Protein AF-A0A0Q4KKJ5-F1 (afdb_monomer_lite)

Structure (mmCIF, N/CA/C/O backbone):
data_AF-A0A0Q4KKJ5-F1
#
_entry.id   AF-A0A0Q4KKJ5-F1
#
loop_
_atom_site.group_PDB
_atom_site.id
_atom_site.type_symbol
_atom_site.label_atom_id
_atom_site.label_alt_id
_atom_site.label_comp_id
_atom_site.label_asym_id
_atom_site.label_entity_id
_atom_site.label_seq_id
_atom_site.pdbx_PDB_ins_code
_atom_site.Cartn_x
_atom_site.Cartn_y
_atom_site.Cartn_z
_atom_site.occupancy
_atom_site.B_iso_or_equiv
_atom_site.auth_seq_id
_atom_site.auth_comp_id
_atom_site.auth_asym_id
_atom_site.auth_atom_id
_atom_site.pdbx_PDB_model_num
ATOM 1 N N . MET A 1 1 ? 3.732 -18.019 -39.339 1.00 40.38 1 MET A N 1
ATOM 2 C CA . MET A 1 1 ? 4.417 -16.726 -39.129 1.00 40.38 1 MET A CA 1
ATOM 3 C C . MET A 1 1 ? 4.024 -16.210 -37.756 1.00 40.38 1 MET A C 1
ATOM 5 O O . MET A 1 1 ? 2.930 -15.688 -37.598 1.00 40.38 1 MET A O 1
ATOM 9 N N . SER A 1 2 ? 4.866 -16.461 -36.753 1.00 36.72 2 SER A N 1
ATOM 10 C CA . SER A 1 2 ? 4.643 -16.017 -35.375 1.00 36.72 2 SER A CA 1
ATOM 11 C C . SER A 1 2 ? 5.094 -14.571 -35.226 1.00 36.72 2 SER A C 1
ATOM 13 O O . SER A 1 2 ? 6.259 -14.265 -35.467 1.00 36.72 2 SER A O 1
ATOM 15 N N . VAL A 1 3 ? 4.184 -13.688 -34.821 1.00 39.59 3 VAL A N 1
ATOM 16 C CA . VAL A 1 3 ? 4.521 -12.319 -34.426 1.00 39.59 3 VAL A CA 1
ATOM 17 C C . VAL A 1 3 ? 4.654 -12.312 -32.908 1.00 39.59 3 VAL A C 1
ATOM 19 O O . VAL A 1 3 ? 3.668 -12.188 -32.186 1.00 39.59 3 VAL A O 1
ATOM 22 N N . PHE A 1 4 ? 5.883 -12.482 -32.424 1.00 38.00 4 PHE A N 1
ATOM 23 C CA . PHE A 1 4 ? 6.238 -12.168 -31.044 1.00 38.00 4 PHE A CA 1
ATOM 24 C C . PHE A 1 4 ? 6.129 -10.649 -30.868 1.00 38.00 4 PHE A C 1
ATOM 26 O O . PHE A 1 4 ? 7.033 -9.901 -31.240 1.00 38.00 4 PHE A O 1
ATOM 33 N N . ARG A 1 5 ? 5.006 -10.170 -30.324 1.00 43.88 5 ARG A N 1
ATOM 34 C CA . ARG A 1 5 ? 4.955 -8.827 -29.742 1.00 43.88 5 ARG A CA 1
ATOM 35 C C . ARG A 1 5 ? 5.725 -8.887 -28.429 1.00 43.88 5 ARG A C 1
ATOM 37 O O . ARG A 1 5 ? 5.234 -9.428 -27.445 1.00 43.88 5 ARG A O 1
ATOM 44 N N . GLY A 1 6 ? 6.955 -8.385 -28.450 1.00 37.34 6 GLY A N 1
ATOM 45 C CA . GLY A 1 6 ? 7.753 -8.200 -27.248 1.00 37.34 6 GLY A CA 1
ATOM 46 C C . GLY A 1 6 ? 7.023 -7.272 -26.282 1.00 37.34 6 GLY A C 1
ATOM 47 O O . GLY A 1 6 ? 6.896 -6.078 -26.547 1.00 37.34 6 GLY A O 1
ATOM 48 N N . ASN A 1 7 ? 6.555 -7.830 -25.165 1.00 39.09 7 ASN A N 1
ATOM 49 C CA . ASN A 1 7 ? 6.235 -7.067 -23.968 1.00 39.09 7 ASN A CA 1
ATOM 50 C C . ASN A 1 7 ? 7.528 -6.388 -23.504 1.00 39.09 7 ASN A C 1
ATOM 52 O O . ASN A 1 7 ? 8.361 -6.992 -22.831 1.00 39.09 7 ASN A O 1
ATOM 56 N N . ARG A 1 8 ? 7.717 -5.128 -23.900 1.00 41.06 8 ARG A N 1
ATOM 57 C CA . ARG A 1 8 ? 8.654 -4.220 -23.243 1.00 41.06 8 ARG A CA 1
ATOM 58 C C . ARG A 1 8 ? 8.050 -3.859 -21.891 1.00 41.06 8 ARG A C 1
ATOM 60 O O . ARG A 1 8 ? 7.387 -2.838 -21.756 1.00 41.06 8 ARG A O 1
ATOM 67 N N . THR A 1 9 ? 8.263 -4.716 -20.900 1.00 48.25 9 THR A N 1
ATOM 68 C CA . THR A 1 9 ? 8.192 -4.298 -19.504 1.00 48.25 9 THR A CA 1
ATOM 69 C C . THR A 1 9 ? 9.365 -3.343 -19.317 1.00 48.25 9 THR A C 1
ATOM 71 O O . THR A 1 9 ? 10.505 -3.774 -19.154 1.00 48.25 9 THR A O 1
ATOM 74 N N . LEU A 1 10 ? 9.123 -2.040 -19.472 1.00 53.75 10 LEU A N 1
ATOM 75 C CA . LEU A 1 10 ? 10.005 -1.052 -18.868 1.00 53.75 10 LEU A CA 1
ATOM 76 C C . LEU A 1 10 ? 10.024 -1.422 -17.386 1.00 53.75 10 LEU A C 1
ATOM 78 O O . LEU A 1 10 ? 8.970 -1.459 -16.755 1.00 53.75 10 LEU A O 1
ATOM 82 N N . ILE A 1 11 ? 11.185 -1.819 -16.870 1.00 54.94 11 ILE A N 1
ATOM 83 C CA . ILE A 1 11 ? 11.379 -1.914 -15.427 1.00 54.94 11 ILE A CA 1
ATOM 84 C C . ILE A 1 11 ? 11.345 -0.455 -14.972 1.00 54.94 11 ILE A C 1
ATOM 86 O O . ILE A 1 11 ? 12.354 0.243 -15.042 1.00 54.94 11 ILE A O 1
ATOM 90 N N . GLU A 1 12 ? 10.148 0.052 -14.681 1.00 66.44 12 GLU A N 1
ATOM 91 C CA . GLU A 1 12 ? 9.991 1.332 -14.003 1.00 66.44 12 GLU A CA 1
ATOM 92 C C . GLU A 1 12 ? 10.784 1.233 -12.698 1.00 66.44 12 GLU A C 1
ATOM 94 O O . GLU A 1 12 ? 10.789 0.186 -12.044 1.00 66.44 12 GLU A O 1
ATOM 99 N N . SER A 1 13 ? 11.539 2.278 -12.355 1.00 88.44 13 SER A N 1
ATOM 100 C CA . SER A 1 13 ? 12.183 2.310 -11.045 1.00 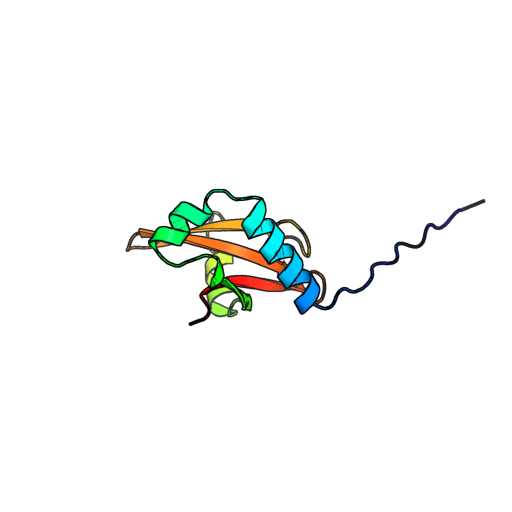88.44 13 SER A CA 1
ATOM 101 C C . SER A 1 13 ? 11.102 2.218 -9.972 1.00 88.44 13 SER A C 1
ATOM 103 O O . SER A 1 13 ? 10.005 2.750 -10.156 1.00 88.44 13 SER A O 1
ATOM 105 N N . VAL A 1 14 ? 11.417 1.581 -8.844 1.00 91.38 14 VAL A N 1
ATOM 106 C CA . VAL A 1 14 ? 10.465 1.457 -7.733 1.00 91.38 14 VAL A CA 1
ATOM 107 C C . VAL A 1 14 ? 9.900 2.821 -7.326 1.00 91.38 14 VAL A C 1
ATOM 109 O O . VAL A 1 14 ? 8.698 2.958 -7.154 1.00 91.38 14 VAL A O 1
ATOM 112 N N . ASP A 1 15 ? 10.725 3.870 -7.313 1.00 90.12 15 ASP A N 1
ATOM 113 C CA . ASP A 1 15 ? 10.278 5.234 -7.009 1.00 90.12 15 ASP A CA 1
ATOM 114 C C . ASP A 1 15 ? 9.214 5.752 -7.990 1.00 90.12 15 ASP A C 1
ATOM 116 O O . ASP A 1 15 ? 8.253 6.404 -7.578 1.00 90.12 15 ASP A O 1
ATOM 120 N N . ALA A 1 16 ? 9.360 5.459 -9.287 1.00 90.62 16 ALA A N 1
ATOM 121 C CA . ALA A 1 16 ? 8.395 5.862 -10.306 1.00 90.62 16 ALA A CA 1
ATOM 122 C C . ALA A 1 16 ? 7.091 5.060 -10.188 1.00 90.62 16 ALA A C 1
ATOM 124 O O . ALA A 1 16 ? 6.006 5.637 -10.277 1.00 90.62 16 ALA A O 1
ATOM 125 N N . GLU A 1 17 ? 7.197 3.756 -9.924 1.00 92.00 17 GLU A N 1
ATOM 126 C CA . GLU A 1 17 ? 6.052 2.875 -9.680 1.00 92.00 17 GLU A CA 1
ATOM 127 C C . GLU A 1 17 ? 5.259 3.334 -8.444 1.00 92.00 17 GLU A C 1
ATOM 129 O O . GLU A 1 17 ? 4.041 3.519 -8.509 1.00 92.00 17 GLU A O 1
ATOM 134 N N . LEU A 1 18 ? 5.945 3.600 -7.331 1.00 91.62 18 LEU A N 1
ATOM 135 C CA . LEU A 1 18 ? 5.335 4.071 -6.088 1.00 91.62 18 LEU A CA 1
ATOM 136 C C . LEU A 1 18 ? 4.691 5.451 -6.252 1.00 91.62 18 LEU A C 1
ATOM 138 O O . LEU A 1 18 ? 3.576 5.660 -5.770 1.00 91.62 18 LEU A O 1
ATOM 142 N N . LEU A 1 19 ? 5.340 6.384 -6.957 1.00 90.94 19 LEU A N 1
ATOM 143 C CA . LEU A 1 19 ? 4.755 7.695 -7.245 1.00 90.94 19 LEU A CA 1
ATOM 144 C C . LEU A 1 19 ? 3.474 7.558 -8.077 1.00 90.94 19 LEU A C 1
ATOM 146 O O . LEU A 1 19 ? 2.459 8.171 -7.747 1.00 90.94 19 LEU A O 1
ATOM 150 N N . HIS A 1 20 ? 3.486 6.702 -9.102 1.00 90.00 20 HIS A N 1
ATOM 151 C CA . HIS A 1 20 ? 2.299 6.424 -9.903 1.00 90.00 20 HIS A CA 1
ATOM 152 C C . HIS A 1 20 ? 1.158 5.850 -9.051 1.00 90.00 20 HIS A C 1
ATOM 154 O O . HIS A 1 20 ? 0.025 6.328 -9.128 1.00 90.00 20 HIS A O 1
ATOM 160 N N . GLN A 1 21 ? 1.443 4.869 -8.189 1.00 89.50 21 GLN A N 1
ATOM 161 C CA . GLN A 1 21 ? 0.422 4.309 -7.301 1.00 89.50 21 GLN A CA 1
ATOM 162 C C . GLN A 1 21 ? -0.086 5.317 -6.271 1.00 89.50 21 GLN A C 1
ATOM 164 O O . GLN A 1 21 ? -1.268 5.291 -5.932 1.00 89.50 21 GLN A O 1
ATOM 169 N N . LEU A 1 22 ? 0.765 6.224 -5.786 1.00 87.88 22 LEU A N 1
ATOM 170 C CA . LEU A 1 22 ? 0.338 7.300 -4.894 1.00 87.88 22 LEU A CA 1
ATOM 171 C C . LEU A 1 22 ? -0.701 8.199 -5.581 1.00 87.88 22 LEU A C 1
ATOM 173 O O . LEU A 1 22 ? -1.742 8.483 -4.990 1.00 87.88 22 LEU A O 1
ATOM 177 N N . GLU A 1 23 ? -0.475 8.575 -6.844 1.00 86.25 23 GLU A N 1
ATOM 178 C CA . GLU A 1 23 ? -1.456 9.333 -7.629 1.00 86.25 23 GLU A CA 1
ATOM 179 C C . GLU A 1 23 ? -2.766 8.559 -7.830 1.00 86.25 23 GLU A C 1
ATOM 181 O O . GLU A 1 23 ? -3.846 9.146 -7.747 1.00 86.25 23 GLU A O 1
ATOM 186 N N . VAL A 1 24 ? -2.696 7.246 -8.081 1.00 84.00 24 VAL A N 1
ATOM 187 C CA . VAL A 1 24 ? -3.884 6.385 -8.217 1.00 84.00 24 VAL A CA 1
ATOM 188 C C . VAL A 1 24 ? -4.697 6.382 -6.926 1.00 84.00 24 VAL A C 1
ATOM 190 O O . VAL A 1 24 ? -5.914 6.563 -6.976 1.00 84.00 24 VAL A O 1
ATOM 193 N N . VAL A 1 25 ? -4.041 6.232 -5.772 1.00 81.56 25 VAL A N 1
ATOM 194 C CA . VAL A 1 25 ? -4.721 6.261 -4.471 1.00 81.56 25 VAL A CA 1
ATOM 195 C C . VAL A 1 25 ? -5.358 7.632 -4.222 1.00 81.56 25 VAL A C 1
ATOM 197 O O . VAL A 1 25 ? -6.515 7.705 -3.820 1.00 81.56 25 VAL A O 1
ATOM 200 N N . GLN A 1 26 ? -4.645 8.720 -4.524 1.00 78.94 26 GLN A N 1
ATOM 201 C CA . GLN A 1 26 ? -5.138 10.087 -4.332 1.00 78.94 26 GLN A CA 1
ATOM 202 C C . GLN A 1 26 ? -6.303 10.463 -5.262 1.00 78.94 26 GLN A C 1
ATOM 204 O O . GLN A 1 26 ? -7.156 11.252 -4.867 1.00 78.94 26 GLN A O 1
ATOM 209 N N . ARG A 1 27 ? -6.346 9.932 -6.493 1.00 75.00 27 ARG A N 1
ATOM 210 C CA . ARG A 1 27 ? -7.406 10.228 -7.479 1.00 75.00 27 ARG A CA 1
ATOM 211 C C . ARG A 1 27 ? -8.616 9.301 -7.379 1.00 75.00 27 ARG A C 1
ATOM 213 O O . ARG A 1 27 ? -9.721 9.724 -7.696 1.00 75.00 27 ARG A O 1
ATOM 220 N N . GLY A 1 28 ? -8.400 8.029 -7.043 1.00 64.31 28 GLY A N 1
ATOM 221 C CA . GLY A 1 28 ? -9.431 6.988 -7.101 1.00 64.31 28 GLY A CA 1
ATOM 222 C C . GLY A 1 28 ? -10.287 6.875 -5.845 1.00 64.31 28 GLY A C 1
ATOM 223 O O . GLY A 1 28 ? -11.365 6.288 -5.897 1.00 64.31 28 GLY A O 1
ATOM 224 N N . TYR A 1 29 ? -9.824 7.422 -4.723 1.00 60.06 29 TYR A N 1
ATOM 225 C CA . TYR A 1 29 ? -10.438 7.180 -3.428 1.00 60.06 29 TYR A CA 1
ATOM 226 C C . TYR A 1 29 ? -10.762 8.503 -2.730 1.00 60.06 29 TYR A C 1
ATOM 228 O O . TYR A 1 29 ? -9.970 9.051 -1.967 1.00 60.06 29 TYR A O 1
ATOM 236 N N . ASP A 1 30 ? -12.001 8.953 -2.932 1.00 49.12 30 ASP A N 1
ATOM 237 C CA . ASP A 1 30 ? -12.691 10.056 -2.235 1.00 49.12 30 ASP A CA 1
ATOM 238 C C . ASP A 1 30 ? -12.881 9.802 -0.715 1.00 49.12 30 ASP A C 1
ATOM 240 O O . ASP A 1 30 ? -13.686 10.452 -0.057 1.00 49.12 30 ASP A O 1
ATOM 244 N N . VAL A 1 31 ? -12.146 8.838 -0.143 1.00 47.34 31 VAL A N 1
ATOM 245 C CA . VAL A 1 31 ? -12.011 8.539 1.299 1.00 47.34 31 VAL A CA 1
ATOM 246 C C . VAL A 1 31 ? -10.747 9.155 1.910 1.00 47.34 31 VAL A C 1
ATOM 248 O O . VAL A 1 31 ? -10.583 9.164 3.131 1.00 47.34 31 VAL A O 1
ATOM 251 N N . VAL A 1 32 ? -9.910 9.796 1.088 1.00 48.09 32 VAL A N 1
ATOM 252 C CA . VAL A 1 32 ? -8.923 10.776 1.557 1.00 48.09 32 VAL A CA 1
ATOM 253 C C . VAL A 1 32 ? -9.517 11.836 2.505 1.00 48.09 32 VAL A C 1
ATOM 255 O O . VAL A 1 32 ? -8.819 12.160 3.454 1.00 48.09 32 VAL A O 1
ATOM 258 N N . PRO A 1 33 ? -10.758 12.349 2.373 1.00 44.78 33 PRO A N 1
ATOM 259 C CA . PRO A 1 33 ? -11.352 13.278 3.337 1.00 44.78 33 PRO A CA 1
ATOM 260 C C . PRO A 1 33 ? -11.448 12.713 4.762 1.00 44.78 33 PRO A C 1
ATOM 262 O O . PRO A 1 33 ? -11.215 13.450 5.713 1.00 44.78 33 PRO A O 1
ATOM 265 N N . PHE A 1 34 ? -11.703 11.408 4.926 1.00 42.31 34 PHE A N 1
ATOM 266 C CA . PHE A 1 34 ? -11.731 10.776 6.251 1.00 42.31 34 PHE A CA 1
ATOM 267 C C . PHE A 1 34 ? -10.318 10.637 6.836 1.00 42.31 34 PHE A C 1
ATOM 269 O O . PHE A 1 34 ? -10.101 10.859 8.024 1.00 42.31 34 PHE A O 1
ATOM 276 N N . MET A 1 35 ? -9.318 10.360 5.989 1.00 46.66 35 MET A N 1
ATOM 277 C CA . MET A 1 35 ? -7.914 10.455 6.400 1.00 46.66 35 MET A CA 1
ATOM 278 C C . MET A 1 35 ? -7.470 11.907 6.623 1.00 46.66 35 MET A C 1
ATOM 280 O O . MET A 1 35 ? -6.626 12.132 7.479 1.00 46.66 35 MET A O 1
ATOM 284 N N . ALA A 1 36 ? -8.045 12.888 5.921 1.00 46.94 36 ALA A N 1
ATOM 285 C CA . ALA A 1 36 ? -7.695 14.306 5.999 1.00 46.94 36 ALA A CA 1
ATOM 286 C C . ALA A 1 36 ? -8.070 14.938 7.345 1.00 46.94 36 ALA A C 1
ATOM 288 O O . ALA A 1 36 ? -7.395 15.879 7.762 1.00 46.94 36 ALA A O 1
ATOM 289 N N . GLU A 1 37 ? -9.072 14.400 8.050 1.00 48.19 37 GLU A N 1
ATOM 290 C CA . GLU A 1 37 ? -9.364 14.779 9.440 1.00 48.19 37 GLU A CA 1
ATOM 291 C C . GLU A 1 37 ? -8.277 14.305 10.427 1.00 48.19 37 GLU A C 1
ATOM 293 O O . GLU A 1 37 ? -8.127 14.887 11.500 1.00 48.19 37 GLU A O 1
ATOM 298 N N . LEU A 1 38 ? -7.465 13.304 10.055 1.00 51.19 38 LEU A N 1
ATOM 299 C CA . LEU A 1 38 ? -6.367 12.773 10.873 1.00 51.19 38 LEU A CA 1
ATOM 300 C C . LEU A 1 38 ? -4.979 13.242 10.401 1.00 51.19 38 LEU A C 1
ATOM 302 O O . LEU A 1 38 ? -4.143 13.551 11.250 1.00 51.19 38 LEU A O 1
ATOM 306 N N . GLN A 1 39 ? -4.725 13.317 9.085 1.00 52.34 39 GLN A N 1
ATOM 307 C CA . GLN A 1 39 ? -3.563 13.929 8.421 1.00 52.34 39 GLN A CA 1
ATOM 308 C C . GLN A 1 39 ? -3.826 14.227 6.924 1.00 52.34 39 GLN A C 1
ATOM 310 O O . GLN A 1 39 ? -4.374 13.384 6.215 1.00 52.34 39 GLN A O 1
ATOM 315 N N . PRO A 1 40 ? -3.362 15.370 6.378 1.00 57.44 40 PRO A N 1
ATOM 316 C CA . PRO A 1 40 ? -3.524 15.686 4.957 1.00 57.44 40 PRO A CA 1
ATOM 317 C C . PRO A 1 40 ? -2.865 14.637 4.050 1.00 57.44 40 PRO A C 1
ATOM 319 O O . PRO A 1 40 ? -1.684 14.331 4.217 1.00 57.44 40 PRO A O 1
ATOM 322 N N . ALA A 1 41 ? -3.573 14.155 3.022 1.00 57.66 41 ALA A N 1
ATOM 323 C CA . ALA A 1 41 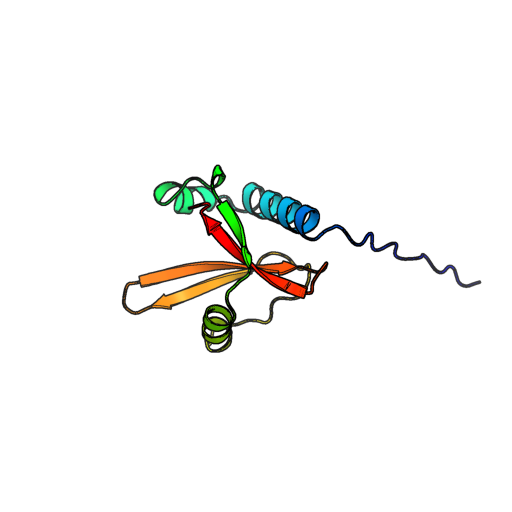? -3.020 13.195 2.053 1.00 57.66 41 ALA A CA 1
ATOM 324 C C . ALA A 1 41 ? -1.788 13.707 1.288 1.00 57.66 41 ALA A C 1
ATOM 326 O O . ALA A 1 41 ? -0.994 12.904 0.803 1.00 57.66 41 ALA A O 1
ATOM 327 N N . ALA A 1 42 ? -1.583 15.028 1.235 1.00 61.09 42 ALA A N 1
ATOM 328 C CA . ALA A 1 42 ? -0.366 15.641 0.703 1.00 61.09 42 ALA A CA 1
ATOM 329 C C . ALA A 1 42 ? 0.908 15.264 1.494 1.00 61.09 42 ALA A C 1
ATOM 331 O O . ALA A 1 42 ? 2.011 15.454 0.993 1.00 61.09 42 ALA A O 1
ATOM 332 N N . GLY A 1 43 ? 0.768 14.734 2.715 1.00 68.75 43 GLY A N 1
ATOM 333 C CA . GLY A 1 43 ? 1.871 14.260 3.554 1.00 68.75 43 GLY A CA 1
ATOM 334 C C . GLY A 1 43 ? 2.061 12.741 3.569 1.00 68.75 43 GLY A C 1
ATOM 335 O O . GLY A 1 43 ? 2.871 12.263 4.358 1.00 68.75 43 GLY A O 1
ATOM 336 N N . MET A 1 44 ? 1.323 11.977 2.758 1.00 80.44 44 MET A N 1
ATOM 337 C CA . MET A 1 44 ? 1.413 10.513 2.718 1.00 80.44 44 MET A CA 1
ATOM 338 C C . MET A 1 44 ? 2.441 10.038 1.690 1.00 80.44 44 MET A C 1
ATOM 340 O O . MET A 1 44 ? 2.479 10.539 0.569 1.00 80.44 44 MET A O 1
ATOM 344 N N . LEU A 1 45 ? 3.244 9.042 2.061 1.00 87.88 45 LEU A N 1
ATOM 345 C CA . LEU A 1 45 ? 4.244 8.406 1.204 1.00 87.88 45 LEU A CA 1
ATOM 346 C C . LEU A 1 45 ? 4.179 6.885 1.359 1.00 87.88 45 LEU A C 1
ATOM 348 O O . LEU A 1 45 ? 3.778 6.367 2.403 1.00 87.88 45 LEU A O 1
ATOM 352 N N . TRP A 1 46 ? 4.619 6.167 0.329 1.00 90.75 46 TRP A N 1
ATOM 353 C CA . TRP A 1 46 ? 4.878 4.738 0.443 1.00 90.75 46 TRP A CA 1
ATOM 354 C C . TRP A 1 46 ? 6.129 4.507 1.284 1.00 90.75 46 TRP A C 1
ATOM 356 O O . TRP A 1 46 ? 7.201 5.023 0.970 1.00 90.75 46 TRP A O 1
ATOM 366 N N . LYS A 1 47 ? 5.993 3.723 2.352 1.00 90.88 47 LYS A N 1
ATOM 367 C CA . LYS A 1 47 ? 7.105 3.292 3.202 1.00 90.88 47 LYS A CA 1
ATOM 368 C C . LYS A 1 47 ? 7.206 1.767 3.170 1.00 90.88 47 LYS A C 1
ATOM 370 O O . LYS A 1 47 ? 6.160 1.116 3.189 1.00 90.88 47 LYS A O 1
ATOM 375 N N . PRO A 1 48 ? 8.417 1.184 3.128 1.00 92.56 48 PRO A N 1
ATOM 376 C CA . PRO A 1 48 ? 8.580 -0.259 3.253 1.00 92.56 48 PRO A CA 1
ATOM 377 C C . PRO A 1 48 ? 7.901 -0.764 4.525 1.00 92.56 48 PRO A C 1
ATOM 379 O O . PRO A 1 48 ? 8.018 -0.144 5.586 1.00 92.56 48 PRO A O 1
ATOM 382 N N . ILE A 1 49 ? 7.186 -1.878 4.417 1.00 89.25 49 ILE A N 1
ATOM 383 C CA . ILE A 1 49 ? 6.592 -2.538 5.575 1.00 89.25 49 ILE A CA 1
ATOM 384 C C . ILE A 1 49 ? 7.708 -3.247 6.350 1.00 89.25 49 ILE A C 1
ATOM 386 O O . ILE A 1 49 ? 8.400 -4.075 5.762 1.00 89.25 49 ILE A O 1
ATOM 390 N N . PRO A 1 50 ? 7.879 -2.981 7.658 1.00 87.00 50 PRO A N 1
ATOM 391 C CA . PRO A 1 50 ? 8.769 -3.786 8.485 1.00 87.00 50 PRO A CA 1
ATOM 392 C C . PRO A 1 50 ? 8.299 -5.244 8.522 1.00 87.00 50 PRO A C 1
ATOM 394 O O . PRO A 1 50 ? 7.104 -5.494 8.694 1.00 87.00 50 PRO A O 1
ATOM 397 N N . ASP A 1 51 ? 9.228 -6.198 8.435 1.00 84.31 51 ASP A N 1
ATOM 398 C CA . ASP A 1 51 ? 8.920 -7.639 8.407 1.00 84.31 51 ASP A CA 1
ATOM 399 C C . ASP A 1 51 ? 8.015 -8.078 9.567 1.00 84.31 51 ASP A C 1
ATOM 401 O O . ASP A 1 51 ? 7.093 -8.873 9.388 1.00 84.31 51 ASP A O 1
ATOM 405 N N . GLU A 1 52 ? 8.227 -7.507 10.754 1.00 83.38 52 GLU A N 1
ATOM 406 C CA . GLU A 1 52 ? 7.402 -7.764 11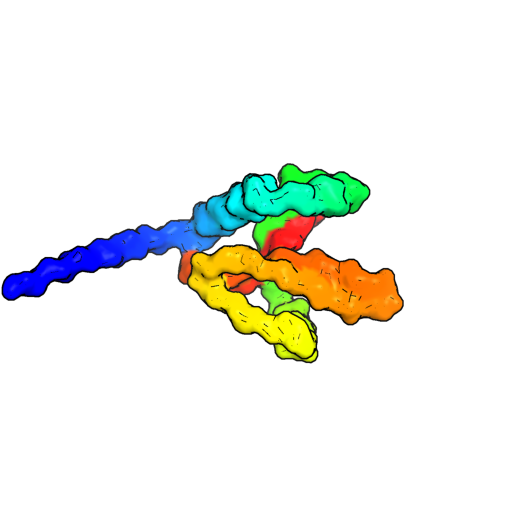.935 1.00 83.38 52 GLU A CA 1
ATOM 407 C C . GLU A 1 52 ? 5.940 -7.358 11.714 1.00 83.38 52 GLU A C 1
ATOM 409 O O . GLU A 1 52 ? 5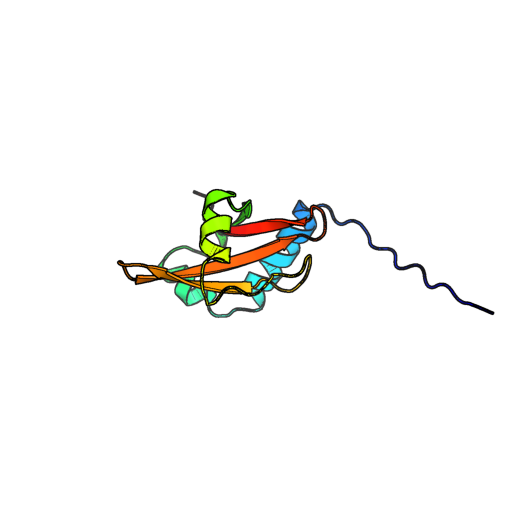.029 -8.120 12.033 1.00 83.38 52 GLU A O 1
ATOM 414 N N . MET A 1 53 ? 5.698 -6.189 11.113 1.00 81.69 53 MET A N 1
ATOM 415 C CA . MET A 1 53 ? 4.350 -5.714 10.798 1.00 81.69 53 MET A CA 1
ATOM 416 C C . MET A 1 53 ? 3.698 -6.580 9.716 1.00 81.69 53 MET A C 1
ATOM 418 O O . MET A 1 53 ? 2.515 -6.908 9.815 1.00 81.69 53 MET A O 1
ATOM 422 N N . PHE A 1 54 ? 4.472 -7.008 8.716 1.00 84.44 54 PHE A N 1
ATOM 423 C CA . PHE A 1 54 ? 3.989 -7.942 7.702 1.00 84.44 54 PHE A CA 1
ATOM 424 C C . PHE A 1 54 ? 3.586 -9.291 8.310 1.00 84.44 54 PHE A C 1
ATOM 426 O O . PHE A 1 54 ? 2.539 -9.837 7.962 1.00 84.44 54 PHE A O 1
ATOM 433 N N . ALA A 1 55 ? 4.360 -9.797 9.273 1.00 85.06 55 ALA A N 1
ATOM 434 C CA . ALA A 1 55 ? 4.050 -11.033 9.982 1.00 85.06 55 ALA A CA 1
ATOM 435 C C . ALA A 1 55 ? 2.723 -10.959 10.761 1.00 85.06 55 ALA A C 1
ATOM 437 O O . ALA A 1 55 ? 2.032 -11.970 10.875 1.00 85.06 55 ALA A O 1
ATOM 438 N N . TYR A 1 56 ? 2.332 -9.787 11.272 1.00 81.50 56 TYR A N 1
ATOM 439 C CA . TYR A 1 56 ? 1.006 -9.603 11.875 1.00 81.50 56 TYR A CA 1
ATOM 440 C C . TYR A 1 56 ? -0.109 -9.612 10.831 1.00 81.50 56 TYR A C 1
ATOM 442 O O . TYR A 1 56 ? -1.134 -10.256 11.040 1.00 81.50 56 TYR A O 1
ATOM 450 N N . LEU A 1 57 ? 0.108 -8.954 9.690 1.00 81.00 57 LEU A N 1
ATOM 451 C CA . LEU A 1 57 ? -0.877 -8.889 8.612 1.00 81.00 57 LEU A CA 1
ATOM 452 C C . LEU A 1 57 ? -1.228 -10.274 8.079 1.00 81.00 57 LEU A C 1
ATOM 454 O O . LEU A 1 57 ? -2.402 -10.604 7.999 1.00 81.00 57 LEU A O 1
ATOM 458 N N . VAL A 1 58 ? -0.229 -11.111 7.785 1.00 85.38 58 VAL A N 1
ATOM 459 C CA . VAL A 1 58 ? -0.458 -12.465 7.245 1.00 85.38 58 VAL A CA 1
ATOM 460 C C . VAL A 1 58 ? -1.133 -13.421 8.232 1.00 85.38 58 VAL A C 1
ATOM 462 O O . VAL A 1 58 ? -1.593 -14.486 7.829 1.00 85.38 58 VAL A O 1
ATOM 465 N N . ARG A 1 59 ? -1.172 -13.067 9.522 1.00 83.44 59 ARG A N 1
ATOM 466 C CA . ARG A 1 59 ? -1.855 -13.833 10.575 1.00 83.44 59 ARG A CA 1
ATOM 467 C C . ARG A 1 59 ? -3.294 -13.371 10.802 1.00 83.44 59 ARG A C 1
ATOM 469 O O . ARG A 1 59 ? -3.996 -14.027 11.562 1.00 83.44 59 ARG A O 1
ATOM 476 N N . SER A 1 60 ? -3.715 -12.271 10.176 1.00 77.56 60 SER A N 1
ATOM 477 C CA . SER A 1 60 ? -5.109 -11.831 10.184 1.00 77.56 60 SER A CA 1
ATOM 478 C C . SER A 1 60 ? -5.960 -12.731 9.286 1.00 77.56 60 SER A C 1
ATOM 480 O O . SER A 1 60 ? -5.555 -13.057 8.169 1.00 77.56 60 SER A O 1
ATOM 482 N N . ASP A 1 61 ? -7.165 -13.080 9.739 1.00 76.81 61 ASP A N 1
ATOM 483 C CA . ASP A 1 61 ? -8.136 -13.864 8.958 1.00 76.81 61 ASP A CA 1
ATOM 484 C C . ASP A 1 61 ? -8.601 -13.123 7.686 1.00 76.81 61 ASP A C 1
ATOM 486 O O . ASP A 1 61 ? -8.965 -13.734 6.670 1.00 76.81 61 ASP A O 1
ATOM 490 N N . ASP A 1 62 ? -8.512 -11.792 7.713 1.00 73.62 62 ASP A N 1
ATOM 491 C CA . ASP A 1 62 ? -8.858 -10.909 6.599 1.00 73.62 62 ASP A CA 1
ATOM 492 C C . ASP A 1 62 ? -7.724 -10.764 5.578 1.00 73.62 62 ASP A C 1
ATOM 494 O O . ASP A 1 62 ? -7.888 -10.121 4.536 1.00 73.62 62 ASP A O 1
ATOM 498 N N . TYR A 1 63 ? -6.570 -11.393 5.822 1.00 80.56 63 TYR A N 1
ATOM 499 C CA . TYR A 1 63 ? -5.468 -11.327 4.880 1.00 80.56 63 TYR A CA 1
ATOM 500 C C . TYR A 1 63 ? -5.826 -11.981 3.542 1.00 80.56 63 TYR A C 1
ATOM 502 O O . TYR A 1 63 ? -6.348 -13.101 3.449 1.00 80.56 63 TYR A O 1
ATOM 510 N N . ARG A 1 64 ? -5.498 -11.272 2.463 1.00 82.31 64 ARG A N 1
ATOM 511 C CA . ARG A 1 64 ? -5.544 -11.767 1.091 1.00 82.31 64 ARG A CA 1
ATOM 512 C C . ARG A 1 64 ? -4.196 -11.466 0.436 1.00 82.31 64 ARG A C 1
ATOM 514 O O . ARG A 1 64 ? -3.698 -10.353 0.593 1.00 82.31 64 ARG A O 1
ATOM 521 N N . PRO A 1 65 ? -3.594 -12.423 -0.293 1.00 85.75 65 PRO A N 1
ATOM 522 C CA . PRO A 1 65 ? -2.313 -12.190 -0.949 1.00 85.75 65 PRO A CA 1
ATOM 523 C C . PRO A 1 65 ? -2.362 -10.983 -1.893 1.00 85.75 65 PRO A C 1
ATOM 525 O O . PRO A 1 65 ? -3.187 -10.939 -2.807 1.00 85.75 65 PRO A O 1
ATOM 528 N N . VAL A 1 66 ? -1.450 -10.026 -1.698 1.00 88.06 66 VAL A N 1
ATOM 529 C CA . VAL A 1 66 ? -1.303 -8.865 -2.588 1.00 88.06 66 VAL A CA 1
ATOM 530 C C . VAL A 1 66 ? -0.371 -9.239 -3.739 1.00 88.06 66 VAL A C 1
ATOM 532 O O . VAL A 1 66 ? 0.787 -9.620 -3.540 1.00 88.06 66 VAL A O 1
ATOM 535 N N . LEU A 1 67 ? -0.890 -9.154 -4.962 1.00 91.25 67 LEU A N 1
ATOM 536 C CA . LEU A 1 67 ? -0.137 -9.459 -6.176 1.00 91.25 67 LEU A CA 1
ATOM 537 C C . LEU A 1 67 ? 0.787 -8.293 -6.552 1.00 91.25 67 LEU A C 1
ATOM 539 O O . LEU A 1 67 ? 0.399 -7.130 -6.461 1.00 91.25 67 LEU A O 1
ATOM 543 N N . ALA A 1 68 ? 2.000 -8.612 -7.008 1.00 92.94 68 ALA A N 1
ATOM 544 C CA . ALA A 1 68 ? 2.989 -7.606 -7.385 1.00 92.94 68 ALA A CA 1
ATOM 545 C C . ALA A 1 68 ? 2.508 -6.751 -8.574 1.00 92.94 68 ALA A C 1
ATOM 547 O O . ALA A 1 68 ? 2.142 -7.265 -9.638 1.00 92.94 68 ALA A O 1
ATOM 548 N N . GLY A 1 69 ? 2.503 -5.432 -8.393 1.00 90.19 69 GLY A N 1
ATOM 549 C CA . GLY A 1 69 ? 2.023 -4.460 -9.372 1.00 90.19 69 GLY A CA 1
ATOM 550 C C . GLY A 1 69 ? 0.511 -4.491 -9.623 1.00 90.19 69 GLY A C 1
ATOM 551 O O . GLY A 1 69 ? 0.071 -3.964 -10.645 1.00 90.19 69 GLY A O 1
ATOM 552 N N . ALA A 1 70 ? -0.279 -5.146 -8.766 1.00 90.19 70 ALA A N 1
ATOM 553 C CA . ALA A 1 70 ? -1.737 -5.021 -8.770 1.00 90.19 70 ALA A CA 1
ATOM 554 C C . ALA A 1 70 ? -2.181 -3.757 -8.016 1.00 90.19 70 ALA A C 1
ATOM 556 O O . ALA A 1 70 ? -1.366 -3.082 -7.398 1.00 90.19 70 ALA A O 1
ATOM 557 N N . ALA A 1 71 ? -3.472 -3.419 -8.062 1.00 87.88 71 ALA A N 1
ATOM 558 C CA . ALA A 1 71 ? -3.978 -2.242 -7.357 1.00 87.88 71 ALA A CA 1
ATOM 559 C C . ALA A 1 71 ? -3.688 -2.312 -5.837 1.00 87.88 71 ALA A C 1
ATOM 561 O O . ALA A 1 71 ? -3.759 -3.402 -5.256 1.00 87.88 71 ALA A O 1
ATOM 562 N N . PRO A 1 72 ? -3.399 -1.170 -5.182 1.00 89.38 72 PRO A N 1
ATOM 563 C CA . PRO A 1 72 ? -3.254 -1.106 -3.734 1.00 89.38 72 PRO A CA 1
ATOM 564 C C . PRO A 1 72 ? -4.459 -1.705 -3.006 1.00 89.38 72 PRO A C 1
ATOM 566 O O . PRO A 1 72 ? -5.608 -1.483 -3.385 1.00 89.38 72 PRO A O 1
ATOM 569 N N . THR A 1 73 ? -4.184 -2.477 -1.959 1.00 87.06 73 THR A N 1
ATOM 570 C CA . THR A 1 73 ? -5.183 -3.214 -1.181 1.00 87.06 73 THR A CA 1
ATOM 571 C C . THR A 1 73 ? -5.398 -2.549 0.171 1.00 87.06 73 THR A C 1
ATOM 573 O O . THR A 1 73 ? -4.442 -2.142 0.828 1.00 87.06 73 THR A O 1
ATOM 576 N N . TRP A 1 74 ? -6.657 -2.459 0.587 1.00 84.94 74 TRP A N 1
ATOM 577 C CA . TRP A 1 74 ? -7.054 -1.933 1.886 1.00 84.94 74 TRP A CA 1
ATOM 578 C C . TRP A 1 74 ? -7.179 -3.084 2.878 1.00 84.94 74 TRP A C 1
ATOM 580 O O . TRP A 1 74 ? -7.845 -4.078 2.599 1.00 84.94 74 TRP A O 1
ATOM 590 N N . PHE A 1 75 ? -6.532 -2.938 4.025 1.00 81.00 75 PHE A N 1
ATOM 591 C CA . PHE A 1 75 ? -6.575 -3.885 5.125 1.00 81.00 75 PHE A CA 1
ATOM 592 C C . PHE A 1 75 ? -7.103 -3.185 6.361 1.00 81.00 75 PHE A C 1
ATOM 594 O O . PHE A 1 75 ? -6.546 -2.180 6.792 1.00 81.00 75 PHE A O 1
ATOM 601 N N . GLU A 1 76 ? -8.155 -3.736 6.945 1.00 77.25 76 GLU A N 1
ATOM 602 C CA . GLU A 1 76 ? -8.625 -3.328 8.259 1.00 77.25 76 GLU A CA 1
ATOM 603 C C . GLU A 1 76 ? -8.086 -4.317 9.285 1.00 77.25 76 GLU A C 1
ATOM 605 O O . GLU A 1 76 ? -8.219 -5.530 9.142 1.00 77.25 76 GLU A O 1
ATOM 610 N N . VAL A 1 77 ? -7.418 -3.793 10.302 1.00 71.19 77 VAL A N 1
ATOM 611 C CA . VAL A 1 77 ? -6.900 -4.566 11.420 1.00 71.19 77 VAL A CA 1
ATOM 612 C C . VAL A 1 77 ? -7.681 -4.145 12.648 1.00 71.19 77 VAL A C 1
ATOM 614 O O . VAL A 1 77 ? -7.611 -2.994 13.082 1.00 71.19 77 VAL A O 1
ATOM 617 N N . VAL A 1 78 ? -8.439 -5.081 13.209 1.00 71.12 78 VAL A N 1
ATOM 618 C CA . VAL A 1 78 ? -9.118 -4.875 14.487 1.00 71.12 78 VAL A CA 1
ATOM 619 C C . VAL A 1 78 ? -8.084 -5.020 15.599 1.00 71.12 78 VAL A C 1
ATOM 621 O O . VAL A 1 78 ? -7.453 -6.065 15.739 1.00 71.12 78 VAL A O 1
ATOM 624 N N . ALA A 1 79 ? -7.901 -3.963 16.382 1.00 66.31 79 ALA A N 1
ATOM 625 C CA . ALA A 1 79 ? -7.051 -3.941 17.563 1.00 66.31 79 ALA A CA 1
ATOM 626 C C . ALA A 1 79 ? -7.880 -3.590 18.806 1.00 66.31 79 ALA A C 1
ATOM 628 O O . ALA A 1 79 ? -8.979 -3.042 18.708 1.00 66.31 79 ALA A O 1
ATOM 629 N N . ASP A 1 80 ? -7.324 -3.838 19.993 1.00 65.50 80 ASP A N 1
ATOM 630 C CA . ASP A 1 80 ? -8.006 -3.599 21.276 1.00 65.50 80 ASP A CA 1
ATOM 631 C C . ASP A 1 80 ? -8.488 -2.145 21.464 1.00 65.50 80 ASP A C 1
ATOM 633 O O . ASP A 1 80 ? -9.402 -1.883 22.243 1.00 65.50 80 ASP A O 1
ATOM 637 N N . GLN A 1 81 ? -7.879 -1.190 20.752 1.00 66.62 81 GLN A N 1
ATOM 638 C CA . GLN A 1 81 ? -8.176 0.245 20.838 1.00 66.62 81 GLN A CA 1
ATOM 639 C C . GLN A 1 81 ? -8.942 0.803 19.626 1.00 66.62 81 GLN A C 1
ATOM 641 O O . GLN A 1 81 ? -9.131 2.016 19.538 1.00 66.62 81 GLN A O 1
ATOM 646 N N . GLY A 1 82 ? -9.390 -0.048 18.698 1.00 68.50 82 GLY A N 1
ATOM 647 C CA . GLY A 1 82 ? -10.164 0.367 17.528 1.00 68.50 82 GLY A CA 1
ATOM 648 C C . GLY A 1 82 ? -9.784 -0.368 16.246 1.00 68.50 82 GLY A C 1
ATOM 649 O O . GLY A 1 82 ? -9.038 -1.343 16.257 1.00 68.50 82 GLY A O 1
ATOM 650 N N . VAL A 1 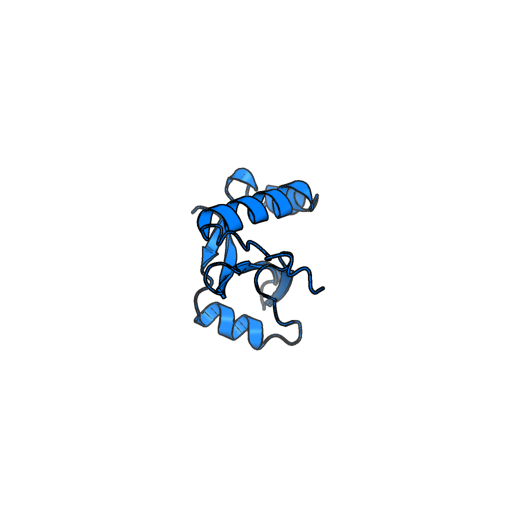83 ? -10.310 0.118 15.122 1.00 67.62 83 VAL A N 1
ATOM 651 C CA . VAL A 1 83 ? -10.006 -0.412 13.788 1.00 67.62 83 VAL A CA 1
ATOM 652 C C . VAL A 1 83 ? -8.923 0.452 13.149 1.00 67.62 83 VAL A C 1
ATOM 654 O O . VAL A 1 83 ? -9.080 1.666 13.032 1.00 67.62 83 VAL A O 1
ATOM 657 N N . LEU A 1 84 ? -7.817 -0.173 12.751 1.00 72.56 84 LEU A N 1
ATOM 658 C CA . LEU A 1 84 ? -6.743 0.453 11.990 1.00 72.56 84 LEU A CA 1
ATOM 659 C C . LEU A 1 84 ? -6.898 0.097 10.512 1.00 72.56 84 LEU A C 1
ATOM 661 O O . LEU A 1 84 ? -6.837 -1.075 10.154 1.00 72.56 84 LEU A O 1
ATOM 665 N N . THR A 1 85 ? -7.027 1.099 9.648 1.00 77.56 85 THR A N 1
ATOM 666 C CA . THR A 1 85 ? -7.032 0.896 8.195 1.00 77.56 85 THR A CA 1
ATOM 667 C C . THR A 1 85 ? -5.641 1.149 7.619 1.00 77.56 85 THR A C 1
ATOM 669 O O . THR A 1 85 ? -5.039 2.198 7.846 1.00 77.56 85 THR A O 1
ATOM 672 N N . LEU A 1 86 ? -5.135 0.188 6.853 1.00 82.12 86 LEU A N 1
ATOM 673 C CA . LEU A 1 86 ? -3.841 0.211 6.182 1.00 82.12 86 LEU A CA 1
ATOM 674 C C . LEU A 1 86 ? -4.048 0.087 4.676 1.00 82.12 86 LEU A C 1
ATOM 676 O O . LEU A 1 86 ? -4.864 -0.709 4.218 1.00 82.12 86 LEU A O 1
ATOM 680 N N . ILE A 1 87 ? -3.268 0.832 3.899 1.00 87.88 87 ILE A N 1
ATOM 681 C CA . ILE A 1 87 ? -3.219 0.679 2.444 1.00 87.88 87 ILE A CA 1
ATOM 682 C C . ILE A 1 87 ? -1.871 0.062 2.106 1.00 87.88 87 ILE A C 1
ATOM 684 O O . ILE A 1 87 ? -0.833 0.641 2.424 1.00 87.88 87 ILE A O 1
ATOM 688 N N . ILE A 1 88 ? -1.894 -1.114 1.487 1.00 89.75 88 ILE A N 1
ATOM 689 C CA . ILE A 1 88 ? -0.714 -1.922 1.193 1.00 89.75 88 ILE A CA 1
ATOM 690 C C . ILE A 1 88 ? -0.567 -2.100 -0.310 1.00 89.75 88 ILE A C 1
ATOM 692 O O . ILE A 1 88 ? -1.533 -2.356 -1.026 1.00 89.75 88 ILE A O 1
ATOM 696 N N . TYR A 1 89 ? 0.667 -2.022 -0.780 1.00 92.44 89 TYR A N 1
ATOM 697 C CA . TYR A 1 89 ? 1.030 -2.264 -2.162 1.00 92.44 89 TYR A CA 1
ATOM 698 C C . TYR A 1 89 ? 2.252 -3.173 -2.228 1.00 92.44 89 TYR A C 1
ATOM 700 O O . TYR A 1 89 ? 3.180 -3.020 -1.440 1.00 92.44 89 TYR A O 1
ATOM 708 N N . ARG A 1 90 ? 2.262 -4.122 -3.165 1.00 94.62 90 ARG A N 1
ATOM 709 C CA . ARG A 1 90 ? 3.456 -4.906 -3.480 1.00 94.62 90 ARG A CA 1
ATOM 710 C C . ARG A 1 90 ? 4.014 -4.398 -4.801 1.00 94.62 90 ARG A C 1
ATOM 712 O O . ARG A 1 90 ? 3.360 -4.577 -5.831 1.00 94.62 90 ARG A O 1
ATOM 719 N N . ALA A 1 91 ? 5.181 -3.768 -4.770 1.00 93.69 91 ALA A N 1
ATOM 720 C CA . ALA A 1 91 ? 5.803 -3.232 -5.974 1.00 93.69 91 ALA A CA 1
ATOM 721 C C . ALA A 1 91 ? 6.241 -4.368 -6.903 1.00 93.69 91 ALA A C 1
ATOM 723 O O . ALA A 1 91 ? 6.617 -5.454 -6.461 1.00 93.69 91 ALA A O 1
ATOM 724 N N . ARG A 1 92 ? 6.147 -4.152 -8.213 1.00 94.62 92 ARG A N 1
ATOM 725 C CA . ARG A 1 92 ? 6.634 -5.092 -9.223 1.00 94.62 92 ARG A CA 1
ATOM 726 C C . ARG A 1 92 ? 8.136 -4.954 -9.423 1.00 94.62 92 ARG A C 1
ATOM 728 O O . ARG A 1 92 ? 8.772 -5.950 -9.753 1.00 94.62 92 ARG A O 1
ATOM 735 N N . ALA A 1 93 ? 8.682 -3.751 -9.255 1.00 92.12 93 ALA A N 1
ATOM 736 C CA . ALA A 1 93 ? 10.087 -3.465 -9.518 1.00 92.12 93 ALA A CA 1
ATOM 737 C C . ALA A 1 93 ? 11.050 -4.231 -8.594 1.00 92.12 93 ALA A C 1
ATOM 739 O O . ALA A 1 93 ? 12.106 -4.662 -9.055 1.00 92.12 93 ALA A O 1
ATOM 740 N N . ASP A 1 94 ? 10.690 -4.425 -7.323 1.00 92.69 94 ASP A N 1
ATOM 741 C CA . ASP A 1 94 ? 11.538 -5.086 -6.318 1.00 92.69 94 ASP A CA 1
ATOM 742 C C . ASP A 1 94 ? 10.826 -6.178 -5.501 1.00 92.69 94 ASP A C 1
ATOM 744 O O . ASP A 1 94 ? 11.433 -6.802 -4.633 1.00 92.69 94 ASP A O 1
ATOM 748 N N . GLU A 1 95 ? 9.550 -6.432 -5.798 1.00 91.56 95 GLU A N 1
ATOM 749 C CA . GLU A 1 95 ? 8.688 -7.394 -5.109 1.00 91.56 95 GLU A CA 1
ATOM 750 C C . GLU A 1 95 ? 8.435 -7.125 -3.616 1.00 91.56 95 GLU A C 1
ATOM 752 O O . GLU A 1 95 ? 7.817 -7.969 -2.951 1.00 91.56 95 GLU A O 1
ATOM 757 N N . LEU A 1 96 ? 8.837 -5.958 -3.100 1.00 93.38 96 LEU A N 1
ATOM 758 C CA . LEU A 1 96 ? 8.680 -5.586 -1.698 1.00 93.38 96 LEU A CA 1
ATOM 759 C C . LEU A 1 96 ? 7.282 -5.041 -1.395 1.00 93.38 96 LEU A C 1
ATOM 761 O O . LEU A 1 96 ? 6.554 -4.555 -2.266 1.00 93.38 96 LEU A O 1
ATOM 765 N N . PHE A 1 97 ? 6.902 -5.135 -0.119 1.00 92.94 97 PHE A N 1
ATOM 766 C CA . PHE A 1 97 ? 5.647 -4.597 0.390 1.00 92.94 97 PHE A CA 1
ATOM 767 C C . PHE A 1 97 ? 5.838 -3.193 0.956 1.00 92.94 97 PHE A C 1
ATOM 769 O O . PHE A 1 97 ? 6.743 -2.928 1.748 1.00 92.94 97 PHE A O 1
ATOM 776 N N . TYR A 1 98 ? 4.909 -2.319 0.600 1.00 92.62 98 TYR A N 1
ATOM 777 C CA . TYR A 1 98 ? 4.847 -0.928 1.004 1.00 92.62 98 TYR A CA 1
ATOM 778 C C . TYR A 1 98 ? 3.512 -0.642 1.673 1.00 92.62 98 TYR A C 1
ATOM 780 O O . TYR A 1 98 ? 2.478 -1.172 1.271 1.00 92.62 98 TYR A O 1
ATOM 788 N N . VAL A 1 99 ? 3.534 0.223 2.680 1.00 90.56 99 VAL A N 1
ATOM 789 C CA . VAL A 1 99 ? 2.351 0.775 3.338 1.00 90.56 99 VAL A CA 1
ATOM 790 C C . VAL A 1 99 ? 2.283 2.271 3.077 1.00 90.56 99 VAL A C 1
ATOM 792 O O . VAL A 1 99 ? 3.311 2.953 3.060 1.00 90.56 99 VAL A O 1
ATOM 795 N N . LEU A 1 100 ? 1.077 2.792 2.880 1.00 88.25 100 LEU A N 1
ATOM 796 C CA . LEU A 1 100 ? 0.869 4.230 2.838 1.00 88.25 100 LEU A CA 1
ATOM 797 C C . LEU A 1 100 ? 0.892 4.791 4.262 1.00 88.25 100 LEU A C 1
ATOM 799 O O . LEU A 1 100 ? 0.071 4.417 5.099 1.00 88.25 100 LEU A O 1
ATOM 803 N N . ALA A 1 101 ? 1.839 5.682 4.540 1.00 84.62 101 ALA A N 1
ATOM 804 C CA . ALA A 1 101 ? 2.052 6.240 5.868 1.00 84.62 101 ALA A CA 1
ATOM 805 C C . ALA A 1 101 ? 2.500 7.709 5.794 1.00 84.62 101 ALA A C 1
ATOM 807 O O . ALA A 1 101 ? 3.085 8.135 4.794 1.00 84.62 101 ALA A O 1
ATOM 808 N N . PRO A 1 102 ? 2.274 8.504 6.852 1.00 77.94 102 PRO A N 1
ATOM 809 C CA . PRO A 1 102 ? 2.659 9.903 6.848 1.00 77.94 102 PRO A CA 1
ATOM 810 C C . PRO A 1 102 ? 4.177 10.099 6.874 1.00 77.94 102 PRO A C 1
ATOM 812 O O . PRO A 1 102 ? 4.933 9.332 7.487 1.00 77.94 102 PRO A O 1
ATOM 815 N N . ASN A 1 103 ? 4.620 11.187 6.251 1.00 74.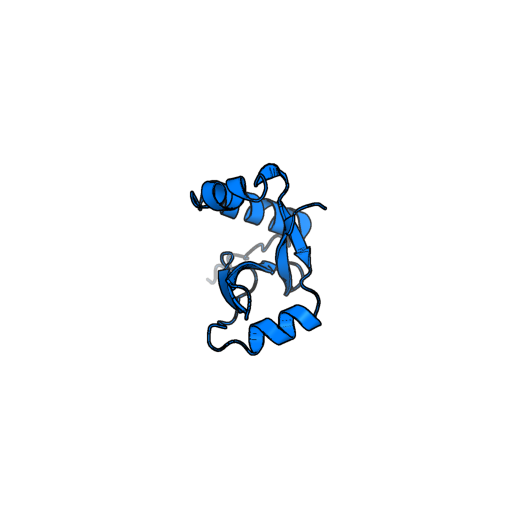31 103 ASN A N 1
ATOM 816 C CA . ASN A 1 103 ? 5.984 11.693 6.290 1.00 74.31 103 ASN A CA 1
ATOM 817 C C . ASN A 1 103 ? 6.249 12.423 7.622 1.00 74.31 103 ASN A C 1
ATOM 819 O O . ASN A 1 103 ? 6.391 13.643 7.657 1.00 74.31 103 ASN A O 1
ATOM 823 N N . ARG A 1 104 ? 6.204 11.683 8.734 1.00 59.53 104 ARG A N 1
ATOM 824 C CA . ARG A 1 104 ? 6.773 12.111 10.020 1.00 59.53 104 ARG A CA 1
ATOM 825 C C . ARG A 1 104 ? 8.235 11.710 10.108 1.00 59.53 104 ARG A C 1
ATOM 827 O O . ARG A 1 104 ? 8.549 10.615 9.576 1.00 59.53 104 ARG A O 1
#

Sequence (104 aa):
MSVFRGNRTLIESVDAELLHQLEVVQRGYDVVPFMAELQPAAGMLWKPIPDEMFAYLVRSDDYRPVLAGAAPTWFEVVADQGVLTLIIYRARADELFYVLAPNR

Foldseek 3Di:
DDDPPDPPPPLDPLVRLQVVLLVVCVPVDPCQVVVVVVPHSVQKGWDFDDPVNVVVLVPDPPDDDADASDHWDWDWDQDPVGIDIWTWHQHNNPRTIIIIDGPD

Radius of gyration: 15.96 Å; chains: 1; bounding box: 25×32×60 Å

pLDDT: mean 74.93, std 17.54, range [36.72, 94.62]

Secondary structure (DSSP, 8-state):
-------------HHHHHHHHHHHHHHH-TTHHHHHTTS-GGGEEEEEPPHHHHHHHTTSTT--PPPTTSPPEEEEEEETTEEEEEEEEE-TTT--EEEEEE--